Protein AF-A0A098S2X8-F1 (afdb_monomer_lite)

Structure (mmCIF, N/CA/C/O backbone):
data_AF-A0A098S2X8-F1
#
_entry.id   AF-A0A098S2X8-F1
#
loop_
_atom_site.group_PDB
_atom_site.id
_atom_site.type_symbol
_atom_site.label_atom_id
_atom_site.label_alt_id
_atom_site.label_comp_id
_atom_site.label_asym_id
_atom_site.label_entity_id
_atom_site.label_seq_id
_atom_site.pdbx_PDB_ins_code
_atom_site.Cartn_x
_atom_site.Cartn_y
_atom_site.Cartn_z
_atom_site.occupancy
_atom_site.B_iso_or_equiv
_atom_site.auth_seq_id
_atom_site.auth_comp_id
_atom_site.auth_asym_id
_atom_site.auth_atom_id
_atom_site.pdbx_PDB_model_num
ATOM 1 N N . MET A 1 1 ? 25.622 3.317 -29.189 1.00 38.59 1 MET A N 1
ATOM 2 C CA . MET A 1 1 ? 25.914 2.813 -27.830 1.00 38.59 1 MET A CA 1
ATOM 3 C C . MET A 1 1 ? 25.436 1.374 -27.766 1.00 38.59 1 MET A C 1
ATOM 5 O O . MET A 1 1 ? 24.262 1.140 -28.015 1.00 38.59 1 MET A O 1
ATOM 9 N N . SER A 1 2 ? 26.342 0.420 -27.554 1.00 43.69 2 SER A N 1
ATOM 10 C CA . SER A 1 2 ? 25.982 -0.991 -27.378 1.00 43.69 2 SER A CA 1
ATOM 11 C C . SER A 1 2 ? 25.615 -1.199 -25.913 1.00 43.69 2 SER A C 1
ATOM 13 O O . SER A 1 2 ? 26.466 -1.034 -25.043 1.00 43.69 2 SER A O 1
ATOM 15 N N . PHE A 1 3 ? 24.346 -1.486 -25.629 1.00 57.53 3 PHE A N 1
ATOM 16 C CA . PHE A 1 3 ? 23.916 -1.880 -24.293 1.00 57.53 3 PHE A CA 1
ATOM 17 C C . PHE A 1 3 ? 24.152 -3.380 -24.160 1.00 57.53 3 PHE A C 1
ATOM 19 O O . PHE A 1 3 ? 23.317 -4.191 -24.562 1.00 57.53 3 PHE A O 1
ATOM 26 N N . THR A 1 4 ? 25.303 -3.773 -23.622 1.00 55.69 4 THR A N 1
ATOM 27 C CA . THR A 1 4 ? 25.495 -5.144 -23.151 1.00 55.69 4 THR A CA 1
ATOM 28 C C . THR A 1 4 ? 24.506 -5.372 -22.013 1.00 55.69 4 THR A C 1
ATOM 30 O O . THR A 1 4 ? 24.650 -4.831 -20.919 1.00 55.69 4 THR A O 1
ATOM 33 N N . LYS A 1 5 ? 23.448 -6.134 -22.297 1.00 59.09 5 LYS A N 1
ATOM 34 C CA . LYS A 1 5 ? 22.461 -6.566 -21.309 1.00 59.09 5 LYS A CA 1
ATOM 35 C C . LYS A 1 5 ? 23.207 -7.386 -20.251 1.00 59.09 5 LYS A C 1
ATOM 37 O O . LYS A 1 5 ? 23.731 -8.453 -20.565 1.00 59.09 5 LYS A O 1
ATOM 42 N N . GLY A 1 6 ? 23.328 -6.851 -19.035 1.00 63.53 6 GLY A N 1
ATOM 43 C CA . GLY A 1 6 ? 23.965 -7.553 -17.919 1.00 63.53 6 GLY A CA 1
ATOM 44 C C . GLY A 1 6 ? 23.296 -8.909 -17.676 1.00 63.53 6 GLY A C 1
ATOM 45 O O . GLY A 1 6 ? 22.103 -9.063 -17.938 1.00 63.53 6 GLY A O 1
ATOM 46 N N . LYS A 1 7 ? 24.057 -9.892 -17.179 1.00 64.31 7 LYS A N 1
ATOM 47 C CA . LYS A 1 7 ? 23.635 -11.299 -17.018 1.00 64.31 7 LYS A CA 1
ATOM 48 C C . LYS A 1 7 ? 22.500 -11.533 -15.998 1.00 64.31 7 LYS A C 1
ATOM 50 O O . LYS A 1 7 ? 22.195 -12.676 -15.697 1.00 64.31 7 LYS A O 1
ATOM 55 N N . GLY A 1 8 ? 21.869 -10.484 -15.467 1.00 61.59 8 GLY A N 1
ATOM 56 C CA . GLY A 1 8 ? 20.782 -10.581 -14.483 1.00 61.59 8 GLY A CA 1
ATOM 57 C C . GLY A 1 8 ? 21.243 -10.923 -13.063 1.00 61.59 8 GLY A C 1
ATOM 58 O O . GLY A 1 8 ? 20.544 -10.599 -12.112 1.00 61.59 8 GLY A O 1
ATOM 59 N N . GLU A 1 9 ? 22.440 -11.483 -12.905 1.00 76.19 9 GLU A N 1
ATOM 60 C CA . GLU A 1 9 ? 23.073 -11.726 -11.611 1.00 76.19 9 GLU A CA 1
ATOM 61 C C . GLU A 1 9 ? 23.748 -10.443 -11.113 1.00 76.19 9 GLU A C 1
ATOM 63 O O . GLU A 1 9 ? 24.757 -9.985 -11.652 1.00 76.19 9 GLU A O 1
ATOM 68 N N . SER A 1 10 ? 23.142 -9.825 -10.104 1.00 87.19 10 SER A N 1
ATOM 69 C CA . SER A 1 10 ? 23.717 -8.711 -9.35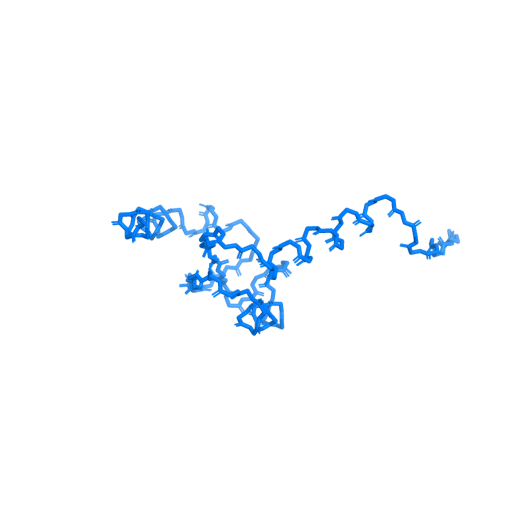1 1.00 87.19 10 SER A CA 1
ATOM 70 C C . SER A 1 10 ? 23.287 -8.820 -7.896 1.00 87.19 10 SER A C 1
ATOM 72 O O . SER A 1 10 ? 22.205 -9.343 -7.615 1.00 87.19 10 SER A O 1
ATOM 74 N N . ASP A 1 11 ? 24.077 -8.257 -6.986 1.00 89.94 11 ASP A N 1
ATOM 75 C CA . ASP A 1 11 ? 23.720 -8.186 -5.563 1.00 89.94 11 ASP A CA 1
ATOM 76 C C . ASP A 1 11 ? 22.354 -7.518 -5.354 1.00 89.94 11 ASP A C 1
ATOM 78 O O . ASP A 1 11 ? 21.584 -7.900 -4.476 1.00 89.94 11 ASP A O 1
ATOM 82 N N . PHE A 1 12 ? 22.006 -6.566 -6.224 1.00 89.69 12 PHE A N 1
ATOM 83 C CA . PHE A 1 12 ? 20.699 -5.921 -6.220 1.00 89.69 12 PHE A CA 1
ATOM 84 C C . PHE A 1 12 ? 19.556 -6.893 -6.547 1.00 89.69 12 PHE A C 1
ATOM 86 O O . PHE A 1 12 ? 18.536 -6.890 -5.860 1.00 89.69 12 PHE A O 1
ATOM 93 N N . ALA A 1 13 ? 19.725 -7.746 -7.561 1.00 89.81 13 ALA A N 1
ATOM 94 C CA . ALA A 1 13 ? 18.732 -8.765 -7.901 1.00 89.81 13 ALA A CA 1
ATOM 95 C C . ALA A 1 13 ? 18.566 -9.780 -6.757 1.00 89.81 13 ALA A C 1
ATOM 97 O O . ALA A 1 13 ? 17.442 -10.054 -6.343 1.00 89.81 13 ALA A O 1
ATOM 98 N N . ALA A 1 14 ? 19.677 -10.242 -6.171 1.00 92.44 14 ALA A N 1
ATOM 99 C CA . ALA A 1 14 ? 19.655 -11.156 -5.028 1.00 92.44 14 ALA A CA 1
ATOM 100 C C . ALA A 1 14 ? 18.964 -10.540 -3.793 1.00 92.44 14 ALA A C 1
ATOM 102 O O . ALA A 1 14 ? 18.193 -11.206 -3.094 1.00 92.44 14 ALA A O 1
ATOM 103 N N . MET A 1 15 ? 19.191 -9.248 -3.540 1.00 93.81 15 MET A N 1
ATOM 104 C CA . MET A 1 15 ? 18.516 -8.507 -2.474 1.00 93.81 15 MET A CA 1
ATOM 105 C C . MET A 1 15 ? 17.003 -8.420 -2.717 1.00 93.81 15 MET A C 1
ATOM 107 O O . MET A 1 15 ? 16.222 -8.668 -1.797 1.00 93.81 15 MET A O 1
ATOM 111 N N . LEU A 1 16 ? 16.572 -8.101 -3.944 1.00 91.56 16 LEU A N 1
ATOM 112 C CA . LEU A 1 16 ? 15.148 -8.041 -4.291 1.00 91.56 16 LEU A CA 1
ATOM 113 C C . LEU A 1 16 ? 14.460 -9.399 -4.133 1.00 91.56 16 LEU A C 1
ATOM 115 O O . LEU A 1 16 ? 13.354 -9.453 -3.590 1.00 91.56 16 LEU A O 1
ATOM 119 N N . ASP A 1 17 ? 15.114 -10.486 -4.539 1.00 92.81 17 ASP A N 1
ATOM 120 C CA . ASP A 1 17 ? 14.584 -11.842 -4.366 1.00 92.81 17 ASP A CA 1
ATOM 121 C C . ASP A 1 17 ? 14.434 -12.204 -2.887 1.00 92.81 17 ASP A C 1
ATOM 123 O O . ASP A 1 17 ? 13.406 -12.750 -2.473 1.00 92.81 17 ASP A O 1
ATOM 127 N N . THR A 1 18 ? 15.417 -11.833 -2.065 1.00 95.31 18 THR A N 1
ATOM 128 C CA . THR A 1 18 ? 15.375 -12.042 -0.612 1.00 95.31 18 THR A CA 1
ATOM 129 C C . THR A 1 18 ? 14.197 -11.300 0.020 1.00 95.31 18 THR A C 1
ATOM 131 O O . THR A 1 18 ? 13.410 -11.902 0.753 1.00 95.31 18 THR A O 1
ATOM 134 N N . ILE A 1 19 ? 14.014 -10.016 -0.311 1.00 93.31 19 ILE A N 1
ATOM 135 C CA . ILE A 1 19 ? 12.895 -9.203 0.193 1.00 93.31 19 ILE A CA 1
ATOM 136 C C . ILE A 1 19 ? 11.556 -9.775 -0.284 1.00 93.31 19 ILE A C 1
ATOM 138 O O . ILE A 1 19 ? 10.638 -9.945 0.516 1.00 93.31 19 ILE A O 1
ATOM 142 N N . SER A 1 20 ? 11.442 -10.114 -1.571 1.00 92.19 20 SER A N 1
ATOM 143 C CA . SER A 1 20 ? 10.222 -10.677 -2.162 1.00 92.19 20 SER A CA 1
ATOM 144 C C . SER A 1 20 ? 9.801 -11.973 -1.468 1.00 92.19 20 SER A C 1
ATOM 146 O O . SER A 1 20 ? 8.630 -12.152 -1.128 1.00 92.19 20 SER A O 1
ATOM 148 N N . ASN A 1 21 ? 10.752 -12.869 -1.200 1.00 94.75 21 ASN A N 1
ATOM 149 C CA . ASN A 1 21 ? 10.493 -14.104 -0.463 1.00 94.75 21 ASN A CA 1
ATOM 150 C C . ASN A 1 21 ? 10.117 -13.837 0.999 1.00 94.75 21 ASN A C 1
ATOM 152 O O . ASN A 1 21 ? 9.162 -14.440 1.489 1.00 94.75 21 ASN A O 1
ATOM 156 N N . GLY A 1 22 ? 10.783 -12.887 1.659 1.00 95.50 22 GLY A N 1
ATOM 157 C CA . GLY A 1 22 ? 10.436 -12.459 3.015 1.00 95.50 22 GLY A CA 1
ATOM 158 C C . GLY A 1 22 ? 8.996 -11.949 3.125 1.00 95.50 22 GLY A C 1
ATOM 159 O O . GLY A 1 22 ? 8.253 -12.394 3.994 1.00 95.50 22 GLY A O 1
ATOM 160 N N . MET A 1 23 ? 8.553 -11.105 2.190 1.00 95.19 23 MET A N 1
ATOM 161 C CA . MET A 1 23 ? 7.183 -10.563 2.162 1.00 95.19 23 MET A CA 1
ATOM 162 C C . MET A 1 23 ? 6.097 -11.645 2.033 1.00 95.19 23 MET A C 1
ATOM 164 O O . MET A 1 23 ? 4.983 -11.463 2.517 1.00 95.19 23 MET A O 1
ATOM 168 N N . LYS A 1 24 ? 6.408 -12.782 1.396 1.00 94.69 24 LYS A N 1
ATOM 169 C CA . LYS A 1 24 ? 5.484 -13.922 1.239 1.00 94.69 24 LYS A CA 1
ATOM 170 C C . LYS A 1 24 ? 5.373 -14.794 2.494 1.00 94.69 24 LYS A C 1
ATOM 172 O O . LYS A 1 24 ? 4.360 -15.467 2.690 1.00 94.69 24 LYS A O 1
ATOM 177 N N . ALA A 1 25 ? 6.429 -14.834 3.302 1.00 95.44 25 ALA A N 1
ATOM 178 C CA . ALA A 1 25 ? 6.554 -15.749 4.434 1.00 95.44 25 ALA A CA 1
ATOM 179 C C . ALA A 1 25 ? 6.401 -15.070 5.801 1.00 95.44 25 ALA A C 1
ATOM 181 O O . ALA A 1 25 ? 6.158 -15.765 6.781 1.00 95.44 25 ALA A O 1
ATOM 182 N N . THR A 1 26 ? 6.557 -13.748 5.871 1.00 96.50 26 THR A N 1
ATOM 183 C CA . THR A 1 26 ? 6.523 -13.007 7.134 1.00 96.50 26 THR A CA 1
ATOM 184 C C . THR A 1 26 ? 5.156 -13.069 7.817 1.00 96.50 26 THR A C 1
ATOM 186 O O . THR A 1 26 ? 4.112 -13.029 7.165 1.00 96.50 26 THR A O 1
ATOM 189 N N . GLU A 1 27 ? 5.181 -13.124 9.147 1.00 95.81 27 GLU A N 1
ATOM 190 C CA . GLU A 1 27 ? 4.001 -12.976 10.005 1.00 95.81 27 GLU A CA 1
ATOM 191 C C . GLU A 1 27 ? 3.760 -11.514 10.405 1.00 95.81 27 GLU A C 1
ATOM 193 O O . GLU A 1 27 ? 2.707 -11.193 10.951 1.00 95.81 27 GLU A O 1
ATOM 198 N N . ILE A 1 28 ? 4.705 -10.614 10.110 1.00 96.25 28 ILE A N 1
ATOM 199 C CA . ILE A 1 28 ? 4.571 -9.183 10.397 1.00 96.25 28 ILE A CA 1
ATOM 200 C C . ILE A 1 28 ? 3.383 -8.621 9.594 1.00 96.25 28 ILE A C 1
ATOM 202 O O . ILE A 1 28 ? 3.357 -8.797 8.372 1.00 96.25 28 ILE A O 1
ATOM 206 N N . PRO A 1 29 ? 2.427 -7.924 10.235 1.00 97.69 29 PRO A N 1
ATOM 207 C CA . PRO A 1 29 ? 1.310 -7.289 9.542 1.00 97.69 29 PRO A CA 1
ATOM 208 C C . PRO A 1 29 ? 1.769 -6.265 8.493 1.00 97.69 29 PRO A C 1
ATOM 210 O O . PRO A 1 29 ? 2.606 -5.404 8.766 1.00 97.69 29 PRO A O 1
ATOM 213 N N . ILE A 1 30 ? 1.189 -6.323 7.292 1.00 97.62 30 ILE A N 1
ATOM 214 C CA . ILE A 1 30 ? 1.503 -5.436 6.162 1.00 97.62 30 ILE A CA 1
ATOM 215 C C . ILE A 1 30 ? 0.299 -4.540 5.858 1.00 97.62 30 ILE A C 1
ATOM 217 O O . ILE A 1 30 ? -0.790 -5.029 5.563 1.00 97.62 30 ILE A O 1
ATOM 221 N N . LEU A 1 31 ? 0.503 -3.223 5.814 1.00 98.06 31 LEU A N 1
ATOM 222 C CA . LEU A 1 31 ? -0.470 -2.280 5.255 1.00 98.06 31 LEU A CA 1
ATOM 223 C C . LEU A 1 31 ? -0.069 -1.886 3.829 1.00 98.06 31 LEU A C 1
ATOM 225 O O . LEU A 1 31 ? 0.946 -1.223 3.617 1.00 98.06 31 LEU A O 1
ATOM 229 N N . TYR A 1 32 ? -0.869 -2.278 2.838 1.00 98.00 32 TYR A N 1
ATOM 230 C CA . TYR A 1 32 ? -0.569 -2.091 1.418 1.00 98.00 32 TYR A CA 1
ATOM 231 C C . TYR A 1 32 ? -1.484 -1.039 0.778 1.00 98.00 32 TYR A C 1
ATOM 233 O O . TYR A 1 32 ? -2.655 -1.297 0.484 1.00 98.00 32 TYR A O 1
ATOM 241 N N . PHE A 1 33 ? -0.938 0.141 0.481 1.00 98.25 33 PHE A N 1
ATOM 242 C CA . PHE A 1 33 ? -1.646 1.199 -0.246 1.00 98.25 33 PHE A CA 1
ATOM 243 C C . PHE A 1 33 ? -1.461 1.090 -1.761 1.00 98.25 33 PHE A C 1
ATOM 245 O O . PHE A 1 33 ? -0.344 0.922 -2.255 1.00 98.25 33 PHE A O 1
ATOM 252 N N . TYR A 1 34 ? -2.545 1.256 -2.522 1.00 97.75 34 TYR A N 1
ATOM 253 C CA . TYR A 1 34 ? -2.486 1.264 -3.985 1.00 97.75 34 TYR A CA 1
ATOM 254 C C . TYR A 1 34 ? -3.498 2.212 -4.630 1.00 97.75 34 TYR A C 1
ATOM 256 O O . TYR A 1 34 ? -4.509 2.598 -4.045 1.00 97.75 34 TYR A O 1
ATOM 264 N N . ALA A 1 35 ? -3.217 2.583 -5.877 1.00 96.94 35 ALA A N 1
ATOM 265 C CA . ALA A 1 35 ? -4.049 3.459 -6.693 1.00 96.94 35 ALA A CA 1
ATOM 266 C C . ALA A 1 35 ? -4.353 2.807 -8.048 1.00 96.94 35 ALA A C 1
ATOM 268 O O . ALA A 1 35 ? -3.692 1.858 -8.455 1.00 96.94 35 ALA A O 1
ATOM 269 N N . LYS A 1 36 ? -5.347 3.329 -8.776 1.00 92.12 36 LYS A N 1
ATOM 270 C CA . LYS A 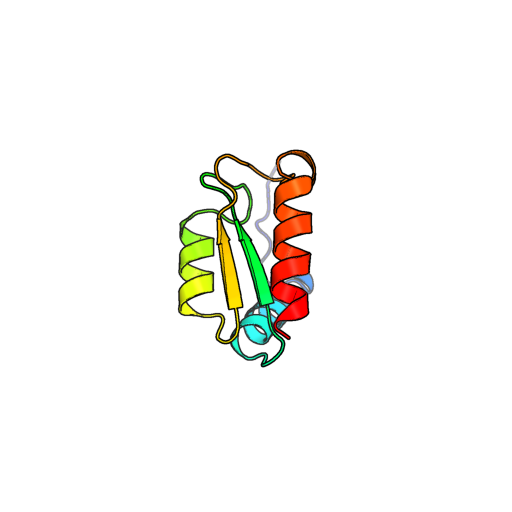1 36 ? -5.914 2.666 -9.966 1.00 92.12 36 LYS A CA 1
ATOM 271 C C . LYS A 1 36 ? -4.894 2.410 -11.072 1.00 92.12 36 LYS A C 1
ATOM 273 O O . LYS A 1 36 ? -4.929 1.360 -11.701 1.00 92.12 36 LYS A O 1
ATOM 278 N N . LYS A 1 37 ? -4.058 3.413 -11.362 1.00 91.25 37 LYS A N 1
ATOM 279 C CA . LYS A 1 37 ? -2.996 3.312 -12.372 1.00 91.25 37 LYS A CA 1
ATOM 280 C C . LYS A 1 37 ? -1.668 2.925 -11.730 1.00 91.25 37 LYS A C 1
ATOM 282 O O . LYS A 1 37 ? -0.989 2.054 -12.253 1.00 91.25 37 LYS A O 1
ATOM 287 N N . GLY A 1 38 ? -1.319 3.569 -10.613 1.00 92.44 38 GLY A N 1
ATOM 288 C CA . GLY A 1 38 ? -0.026 3.364 -9.968 1.00 92.44 38 GLY A CA 1
ATOM 289 C C . GLY A 1 38 ? 1.143 3.766 -10.876 1.00 92.44 38 GLY A C 1
ATOM 290 O O . GLY A 1 38 ? 0.958 4.384 -11.928 1.00 92.44 38 GLY A O 1
ATOM 291 N N . LEU A 1 39 ? 2.359 3.433 -10.448 1.00 94.81 39 LEU A N 1
ATOM 292 C CA . LEU A 1 39 ? 3.551 3.471 -11.301 1.00 94.81 39 LEU A CA 1
ATOM 293 C C . LEU A 1 39 ? 4.315 2.15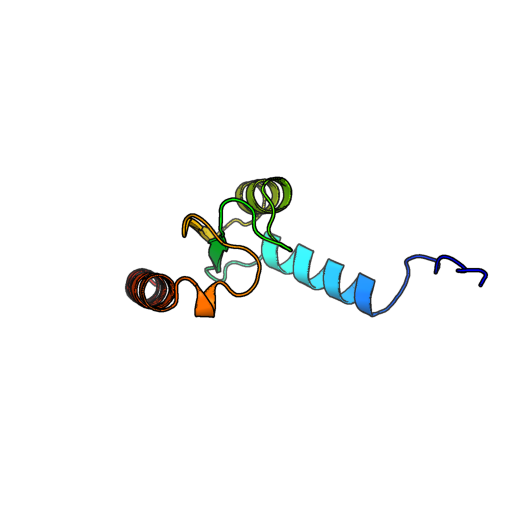5 -11.175 1.00 94.81 39 LEU A C 1
ATOM 295 O O . LEU A 1 39 ? 4.434 1.434 -12.156 1.00 94.81 39 LEU A O 1
ATOM 299 N N . VAL A 1 40 ? 4.765 1.848 -9.956 1.00 94.69 40 VAL A N 1
ATOM 300 C CA . VAL A 1 40 ? 5.426 0.580 -9.608 1.00 94.69 40 VAL A CA 1
ATOM 301 C C . VAL A 1 40 ? 4.375 -0.489 -9.295 1.00 94.69 40 VAL A C 1
ATOM 303 O O . VAL A 1 40 ? 4.359 -1.553 -9.902 1.00 94.69 40 VAL A O 1
ATOM 306 N N . ASN A 1 41 ? 3.422 -0.159 -8.419 1.00 94.31 41 ASN A N 1
ATOM 307 C CA . ASN A 1 41 ? 2.327 -1.049 -8.029 1.00 94.31 41 ASN A CA 1
ATOM 308 C C . ASN A 1 41 ? 1.153 -0.916 -9.011 1.00 94.31 41 ASN A C 1
ATOM 310 O O . ASN A 1 41 ? 0.148 -0.268 -8.714 1.00 94.31 41 ASN A O 1
ATOM 314 N N . GLN A 1 42 ? 1.322 -1.466 -10.213 1.00 96.06 42 GLN A N 1
ATOM 315 C CA . GLN A 1 42 ? 0.250 -1.583 -11.206 1.00 96.06 42 GLN A CA 1
ATOM 316 C C . GLN A 1 42 ? -0.666 -2.770 -10.889 1.00 96.06 42 GLN A C 1
ATOM 318 O O . GLN A 1 42 ? -0.371 -3.571 -10.002 1.00 96.06 42 GLN A O 1
ATOM 323 N N . ARG A 1 43 ? -1.787 -2.886 -11.608 1.00 96.00 43 ARG A N 1
ATOM 324 C CA . ARG A 1 43 ? -2.843 -3.876 -11.340 1.00 96.00 43 ARG A CA 1
ATOM 325 C C . ARG A 1 43 ? -2.290 -5.291 -11.152 1.00 96.00 43 ARG A C 1
ATOM 327 O O . ARG A 1 43 ? -2.624 -5.939 -10.173 1.00 96.00 43 ARG A O 1
ATOM 334 N N . GLU A 1 44 ? -1.423 -5.745 -12.046 1.00 97.12 44 GLU A N 1
ATOM 335 C CA . GLU A 1 44 ? -0.834 -7.085 -12.016 1.00 97.12 44 GLU A CA 1
ATOM 336 C C . GLU A 1 44 ? 0.011 -7.305 -10.754 1.00 97.12 44 GLU A C 1
ATOM 338 O O . GLU A 1 44 ? -0.083 -8.355 -10.126 1.00 97.12 44 GLU A O 1
ATOM 343 N N . ALA A 1 45 ? 0.777 -6.294 -10.333 1.00 96.12 45 ALA A N 1
ATOM 344 C CA . ALA A 1 45 ? 1.567 -6.350 -9.105 1.00 96.12 45 ALA A CA 1
ATOM 345 C C . ALA A 1 45 ? 0.681 -6.360 -7.848 1.00 96.12 45 ALA A C 1
ATOM 347 O O . ALA A 1 45 ? 0.984 -7.060 -6.884 1.00 96.12 45 ALA A O 1
ATOM 348 N N . VAL A 1 46 ? -0.431 -5.618 -7.863 1.00 97.19 46 VAL A N 1
ATOM 349 C CA . VAL A 1 46 ? -1.407 -5.610 -6.762 1.00 97.19 46 VAL A CA 1
ATOM 350 C C . VAL A 1 46 ? -2.094 -6.969 -6.637 1.00 97.19 46 VAL A C 1
ATOM 352 O O . VAL A 1 46 ? -2.204 -7.495 -5.533 1.00 97.19 46 VAL A O 1
ATOM 355 N N . GLU A 1 47 ? -2.529 -7.560 -7.750 1.00 97.75 47 GLU A N 1
ATOM 356 C CA . GLU A 1 47 ? -3.150 -8.889 -7.738 1.00 97.75 47 GLU A CA 1
ATOM 357 C C . GLU A 1 47 ? -2.147 -9.981 -7.345 1.00 97.75 47 GLU A C 1
ATOM 359 O O . GLU A 1 47 ? -2.487 -10.872 -6.568 1.00 97.75 47 GLU A O 1
ATOM 364 N N . TYR A 1 48 ? -0.886 -9.870 -7.781 1.00 96.94 48 TYR A N 1
ATOM 365 C CA . TYR A 1 48 ? 0.182 -10.740 -7.294 1.00 96.94 48 TYR A CA 1
ATOM 366 C C . TYR A 1 48 ? 0.334 -10.627 -5.776 1.00 96.94 48 TYR A C 1
ATOM 368 O O . TYR A 1 48 ? 0.327 -11.645 -5.088 1.00 96.94 48 TYR A O 1
ATOM 376 N N . ALA A 1 49 ? 0.421 -9.406 -5.239 1.00 97.12 49 ALA A N 1
ATOM 377 C CA . ALA A 1 49 ? 0.534 -9.193 -3.803 1.00 97.12 49 ALA A CA 1
ATOM 378 C C . ALA A 1 49 ? -0.643 -9.841 -3.058 1.00 97.12 49 ALA A C 1
ATOM 380 O O . ALA A 1 49 ? -0.401 -10.634 -2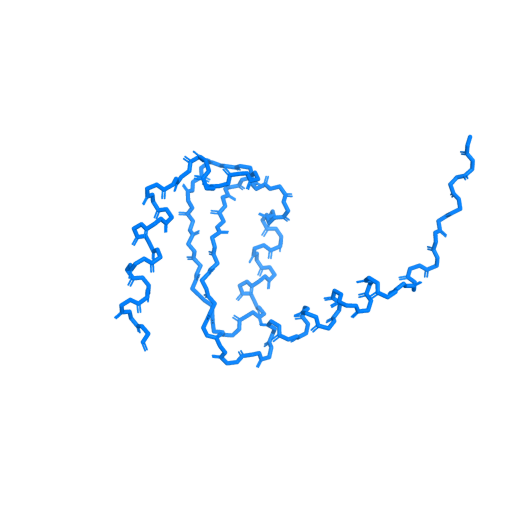.154 1.00 97.12 49 ALA A O 1
ATOM 381 N N . LYS A 1 50 ? -1.892 -9.579 -3.472 1.00 97.25 50 LYS A N 1
ATOM 382 C CA . LYS A 1 50 ? -3.101 -10.148 -2.841 1.00 97.25 50 LYS A CA 1
ATOM 383 C C . LYS A 1 50 ? -3.114 -11.675 -2.808 1.00 97.25 50 LYS A C 1
ATOM 385 O O . LYS A 1 50 ? -3.632 -12.253 -1.862 1.00 97.25 50 LYS A O 1
ATOM 390 N N . GLY A 1 51 ? -2.566 -12.326 -3.834 1.00 97.31 51 GLY A N 1
ATOM 391 C CA . GLY A 1 51 ? -2.483 -13.786 -3.894 1.00 97.31 51 GLY A CA 1
ATOM 392 C C . GLY A 1 51 ? -1.334 -14.395 -3.085 1.00 97.31 51 GLY A C 1
ATOM 393 O O . GLY A 1 51 ? -1.313 -15.609 -2.909 1.00 97.31 51 GLY A O 1
ATOM 394 N N . ASN A 1 52 ? -0.365 -13.592 -2.627 1.00 97.56 52 ASN A N 1
ATOM 395 C CA . ASN A 1 52 ? 0.901 -14.103 -2.090 1.00 97.56 52 ASN A CA 1
ATOM 396 C C . ASN A 1 52 ? 1.278 -13.569 -0.699 1.00 97.56 52 ASN A C 1
ATOM 398 O O . ASN A 1 52 ? 2.028 -14.243 0.006 1.00 97.56 52 ASN A O 1
ATOM 402 N N . PHE A 1 53 ? 0.817 -12.385 -0.287 1.00 96.88 53 PHE A N 1
ATOM 403 C CA . PHE A 1 53 ? 1.133 -11.841 1.038 1.00 96.88 53 PHE A CA 1
ATOM 404 C C . PHE A 1 53 ? 0.067 -12.287 2.038 1.00 96.88 53 PHE A C 1
ATOM 406 O O . PHE A 1 53 ? -1.104 -11.936 1.916 1.00 96.88 53 PHE A O 1
ATOM 413 N N . LYS A 1 54 ? 0.482 -13.088 3.022 1.00 92.19 54 LYS A N 1
ATOM 414 C CA . LYS A 1 54 ? -0.432 -13.819 3.914 1.00 92.19 54 LYS A CA 1
ATOM 415 C C . LYS A 1 54 ? -1.052 -12.961 5.018 1.00 92.19 54 LYS A C 1
ATOM 417 O O . LYS A 1 54 ? -2.156 -13.265 5.451 1.00 92.19 54 LYS A O 1
ATOM 422 N N . ASN A 1 55 ? -0.360 -11.911 5.458 1.00 94.62 55 ASN A N 1
ATOM 423 C CA . ASN A 1 55 ? -0.811 -11.021 6.528 1.00 94.62 55 ASN A CA 1
ATOM 424 C C . ASN A 1 55 ? -0.844 -9.562 6.045 1.00 94.62 55 ASN A C 1
ATOM 426 O O . ASN A 1 55 ? -0.084 -8.721 6.521 1.00 94.62 55 ASN A O 1
ATOM 430 N N . ALA A 1 56 ? -1.659 -9.279 5.023 1.00 97.38 56 ALA A N 1
ATOM 431 C CA . ALA A 1 56 ? -1.703 -7.969 4.379 1.00 97.38 56 ALA A CA 1
ATOM 432 C C . ALA A 1 56 ? -3.117 -7.375 4.302 1.00 97.38 56 ALA A C 1
ATOM 434 O O . ALA A 1 56 ? -4.050 -7.996 3.792 1.00 97.38 56 ALA A O 1
ATOM 435 N N . THR A 1 57 ? -3.243 -6.116 4.723 1.00 98.25 57 THR A N 1
ATOM 436 C CA . THR A 1 57 ? -4.435 -5.281 4.550 1.00 98.25 57 THR A CA 1
ATOM 437 C C . THR A 1 57 ? -4.255 -4.385 3.328 1.00 98.25 57 THR A C 1
ATOM 439 O O . THR A 1 57 ? -3.331 -3.575 3.269 1.00 98.25 57 THR A O 1
ATOM 442 N N . TYR A 1 58 ? -5.155 -4.495 2.348 1.00 98.06 58 TYR A N 1
ATOM 443 C CA . TYR A 1 58 ? -5.073 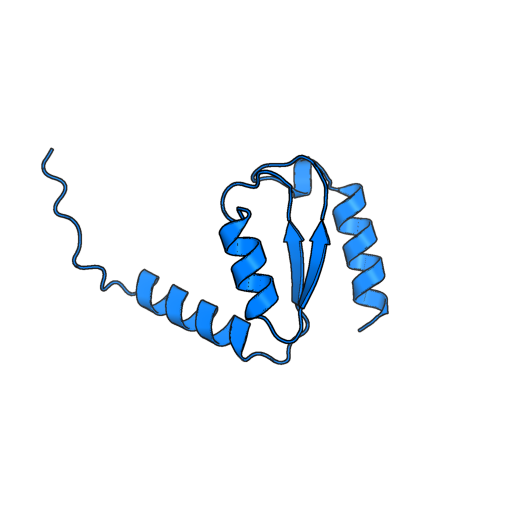-3.753 1.085 1.00 98.06 58 TYR A CA 1
ATOM 444 C C . TYR A 1 58 ? -6.023 -2.564 1.058 1.00 98.06 58 TYR A C 1
ATOM 446 O O . TYR A 1 58 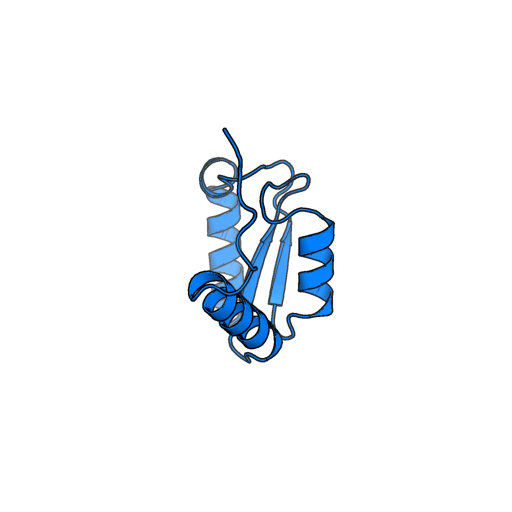? -7.238 -2.728 1.159 1.00 98.06 58 TYR A O 1
ATOM 454 N N . LEU A 1 59 ? -5.486 -1.370 0.812 1.00 98.00 59 LEU A N 1
ATOM 455 C CA . LEU A 1 59 ? -6.254 -0.130 0.796 1.00 98.00 59 LEU A CA 1
ATOM 456 C C . LEU A 1 59 ? -6.126 0.612 -0.532 1.00 98.00 59 LEU A C 1
ATOM 458 O O . LEU A 1 59 ? -5.051 1.061 -0.934 1.00 98.00 59 LEU A O 1
ATOM 462 N N . TYR A 1 60 ? -7.267 0.763 -1.200 1.00 97.56 60 TYR A N 1
ATOM 463 C CA . TYR A 1 60 ? -7.382 1.500 -2.450 1.00 97.56 60 TYR A CA 1
ATOM 464 C C . TYR A 1 60 ? -7.614 2.992 -2.193 1.00 97.56 60 TYR A C 1
ATOM 466 O O . TYR A 1 60 ? -8.575 3.377 -1.529 1.00 97.56 60 TYR A O 1
ATOM 474 N N . LEU A 1 61 ? -6.759 3.834 -2.771 1.00 97.25 61 LEU A N 1
ATOM 475 C CA . LEU A 1 61 ? -6.800 5.289 -2.598 1.00 97.25 61 LEU A CA 1
ATOM 476 C C . LEU A 1 61 ? -7.534 6.025 -3.729 1.00 97.25 61 LEU A C 1
ATOM 478 O O . LEU A 1 61 ? -7.824 7.207 -3.605 1.00 97.25 61 LEU A O 1
ATOM 482 N N . GLY A 1 62 ? -7.868 5.356 -4.837 1.00 95.62 62 GLY A N 1
ATOM 483 C CA . GLY A 1 62 ? -8.472 6.021 -5.995 1.00 95.62 62 GLY A CA 1
ATOM 484 C C . GLY A 1 62 ? -7.467 6.343 -7.104 1.00 95.62 62 GLY A C 1
ATOM 485 O O . GLY A 1 62 ? -6.674 5.494 -7.522 1.00 95.62 62 GLY A O 1
ATOM 486 N N . LYS A 1 63 ? -7.542 7.555 -7.666 1.00 95.31 63 LYS A N 1
ATOM 487 C CA . LYS A 1 63 ? -6.696 7.985 -8.794 1.00 95.31 63 LYS A CA 1
ATOM 488 C C . LYS A 1 63 ? -5.331 8.449 -8.285 1.00 95.31 63 LYS A C 1
ATOM 490 O O . LYS A 1 63 ? -5.251 9.478 -7.643 1.00 95.31 63 LYS A O 1
ATOM 495 N N . GLY A 1 64 ? -4.251 7.783 -8.682 1.00 93.19 64 GLY A N 1
ATOM 496 C CA . GLY A 1 64 ? -2.888 8.169 -8.307 1.00 93.19 64 GLY A CA 1
ATOM 497 C C . GLY A 1 64 ? -1.828 7.477 -9.164 1.00 93.19 64 GLY A C 1
ATOM 498 O O . GLY A 1 64 ? -2.142 6.531 -9.896 1.00 93.19 64 GLY A O 1
ATOM 499 N N . LYS A 1 65 ? -0.588 7.979 -9.087 1.00 92.44 65 LYS A N 1
ATOM 500 C CA . LYS A 1 65 ? 0.602 7.412 -9.747 1.00 92.44 65 LYS A CA 1
ATOM 501 C C . LYS A 1 65 ? 1.632 6.957 -8.706 1.00 92.44 65 LYS A C 1
ATOM 503 O O . LYS A 1 65 ? 1.436 5.911 -8.104 1.00 92.44 65 LYS A O 1
ATOM 508 N N . HIS A 1 66 ? 2.708 7.725 -8.512 1.00 95.00 66 HIS A N 1
ATOM 509 C CA . HIS A 1 66 ? 3.840 7.345 -7.664 1.00 95.00 66 HIS A CA 1
ATOM 510 C C . HIS A 1 66 ? 3.797 8.007 -6.283 1.00 95.00 66 HIS A C 1
ATOM 512 O O . HIS A 1 66 ? 3.763 7.308 -5.277 1.00 95.00 66 HIS A O 1
ATOM 518 N N . PHE A 1 67 ? 3.710 9.339 -6.230 1.00 96.44 67 PHE A N 1
ATOM 519 C CA . PHE A 1 67 ? 3.675 10.103 -4.979 1.00 96.44 67 PHE A CA 1
ATOM 520 C C . PHE A 1 67 ? 2.274 10.086 -4.347 1.00 96.44 67 PHE A C 1
ATOM 522 O O . PHE A 1 67 ? 1.504 11.051 -4.398 1.00 96.44 67 PHE A O 1
ATOM 529 N N . LEU A 1 68 ? 1.896 8.932 -3.793 1.00 96.06 68 LEU A N 1
ATOM 530 C CA . LEU A 1 68 ? 0.608 8.752 -3.116 1.00 96.06 68 LEU A CA 1
ATOM 531 C C . LEU A 1 68 ? 0.511 9.592 -1.838 1.00 96.06 68 LEU A C 1
ATOM 533 O O . LEU A 1 68 ? -0.568 10.081 -1.526 1.00 96.06 68 LEU A O 1
ATOM 537 N N . THR A 1 69 ? 1.640 9.847 -1.177 1.00 95.62 69 THR A N 1
ATOM 538 C CA . THR A 1 69 ? 1.734 10.722 -0.002 1.00 95.62 69 THR A CA 1
ATOM 539 C C . THR A 1 69 ? 1.402 12.177 -0.317 1.00 95.62 69 THR A C 1
ATOM 541 O O . THR A 1 69 ? 0.808 12.846 0.514 1.00 95.62 69 THR A O 1
ATOM 544 N N . GLU A 1 70 ? 1.714 12.670 -1.516 1.00 96.69 70 GLU A N 1
ATOM 545 C CA . GLU A 1 70 ? 1.355 14.032 -1.936 1.00 96.69 70 GLU A CA 1
ATOM 546 C C . GLU A 1 70 ? -0.092 14.123 -2.430 1.00 96.69 70 GLU A C 1
ATOM 548 O O . GLU A 1 70 ? -0.780 15.115 -2.202 1.00 96.69 70 GLU A O 1
ATOM 553 N N . SER A 1 71 ? -0.574 13.072 -3.096 1.00 96.19 71 SER A N 1
ATOM 554 C CA . SER A 1 71 ? -1.916 13.062 -3.693 1.00 96.19 71 SER A CA 1
ATOM 555 C C . SER A 1 71 ? -3.030 12.664 -2.720 1.00 96.19 71 SER A C 1
ATOM 557 O O . SER A 1 71 ? -4.156 13.128 -2.875 1.00 96.19 71 SER A O 1
ATOM 559 N N . HIS A 1 72 ? -2.735 11.833 -1.715 1.00 97.00 72 HIS A N 1
ATOM 560 C CA . HIS A 1 72 ? -3.702 11.324 -0.732 1.00 97.00 72 HIS A CA 1
ATOM 561 C C . HIS A 1 72 ? -3.190 11.403 0.725 1.00 97.00 72 HIS A C 1
ATOM 563 O O . HIS A 1 72 ? -3.443 10.473 1.496 1.00 97.00 72 HIS A O 1
ATOM 569 N N . PRO A 1 73 ? -2.509 12.486 1.162 1.00 97.56 73 PRO A N 1
ATOM 570 C CA . PRO A 1 73 ? -1.849 12.544 2.474 1.00 97.56 73 PRO A CA 1
ATOM 571 C C . PRO A 1 73 ? -2.811 12.267 3.630 1.00 97.56 73 PRO A C 1
ATOM 573 O O . PRO A 1 73 ? -2.546 11.432 4.492 1.00 97.56 73 PRO A O 1
ATOM 576 N N . LYS A 1 74 ? -3.969 12.941 3.620 1.00 98.12 74 LYS A N 1
ATOM 577 C CA . LYS A 1 74 ? -4.979 12.820 4.679 1.00 98.12 74 LYS A CA 1
ATOM 578 C C . LYS A 1 74 ? -5.560 11.412 4.747 1.00 98.12 74 LYS A C 1
ATOM 580 O O . LYS A 1 74 ? -5.661 10.847 5.827 1.00 98.12 74 LYS A O 1
ATOM 585 N N . GLN A 1 75 ? -5.905 10.840 3.594 1.00 97.88 75 GLN A N 1
ATOM 586 C CA . GLN A 1 75 ? -6.483 9.500 3.526 1.00 97.88 75 GLN A CA 1
ATOM 587 C C . GLN A 1 75 ? -5.473 8.435 3.959 1.00 97.88 75 GLN A C 1
ATOM 589 O O . GLN A 1 75 ? -5.838 7.539 4.714 1.00 97.88 75 GLN A O 1
ATOM 594 N N . MET A 1 76 ? -4.213 8.537 3.521 1.00 97.88 76 MET A N 1
ATOM 595 C CA . MET A 1 76 ? -3.157 7.617 3.950 1.00 97.88 76 MET A CA 1
ATOM 596 C C . MET A 1 76 ? -2.930 7.695 5.460 1.00 97.88 76 MET A C 1
ATOM 598 O O . MET A 1 76 ? -2.887 6.656 6.107 1.00 97.88 76 MET A O 1
ATOM 602 N N . SER A 1 77 ? -2.854 8.904 6.028 1.00 98.12 77 SER A N 1
ATOM 603 C CA . SER A 1 77 ? -2.690 9.092 7.475 1.00 98.12 77 SER A CA 1
ATOM 604 C C . SER A 1 77 ? -3.871 8.535 8.269 1.00 98.12 77 SER A C 1
ATOM 606 O O . SER A 1 77 ? -3.663 7.758 9.196 1.00 98.12 77 SER A O 1
ATOM 608 N N . GLN A 1 78 ? -5.105 8.862 7.877 1.00 98.38 78 GLN A N 1
ATOM 609 C CA . GLN A 1 78 ? -6.300 8.353 8.548 1.00 98.38 78 GLN A CA 1
ATOM 610 C C . GLN A 1 78 ? -6.333 6.823 8.530 1.00 98.38 78 GLN A C 1
ATOM 612 O O . GLN A 1 78 ? -6.550 6.191 9.558 1.00 98.38 78 GLN A O 1
ATOM 617 N N . LYS A 1 79 ? -6.084 6.222 7.364 1.00 98.12 79 LYS A N 1
ATOM 618 C CA . LYS A 1 79 ? -6.120 4.771 7.209 1.00 98.12 79 LYS A CA 1
ATOM 619 C C . LYS A 1 79 ? -4.984 4.047 7.909 1.00 98.12 79 LYS A C 1
ATOM 621 O O . LYS A 1 79 ? -5.190 2.934 8.376 1.00 98.12 79 LYS A O 1
ATOM 626 N N . PHE A 1 80 ? -3.810 4.663 7.976 1.00 98.25 80 PHE A N 1
ATOM 627 C CA . PHE A 1 80 ? -2.717 4.142 8.779 1.00 98.25 80 PHE A CA 1
ATOM 628 C C . PHE A 1 80 ? -3.103 4.102 10.258 1.00 98.25 80 PHE A C 1
ATOM 630 O O . PHE A 1 80 ? -2.973 3.049 10.868 1.00 98.25 80 PHE A O 1
ATOM 637 N N . ASN A 1 81 ? -3.640 5.199 10.801 1.00 98.38 81 ASN A N 1
ATOM 638 C CA . ASN A 1 81 ? -4.059 5.253 12.203 1.00 98.38 81 ASN A CA 1
ATOM 639 C C . ASN A 1 81 ? -5.160 4.224 12.494 1.00 98.38 81 ASN A C 1
ATOM 641 O O . ASN A 1 81 ? -5.029 3.447 13.427 1.00 98.38 81 ASN A O 1
ATOM 645 N N . GLU A 1 82 ? -6.202 4.161 11.656 1.00 98.12 82 GLU A N 1
ATOM 646 C CA . GLU A 1 82 ? -7.275 3.163 11.791 1.00 98.12 82 GLU A CA 1
ATOM 647 C C . GLU A 1 82 ? -6.740 1.727 11.790 1.00 98.12 82 GLU A C 1
ATOM 649 O O . GLU A 1 82 ? -7.217 0.903 12.558 1.00 98.12 82 GLU A O 1
ATOM 654 N N . TRP A 1 83 ? -5.763 1.415 10.935 1.00 98.44 83 TRP A N 1
ATOM 655 C CA . TRP A 1 83 ? -5.152 0.088 10.894 1.00 98.44 83 TRP A CA 1
ATOM 656 C C . TRP A 1 83 ? -4.258 -0.178 12.108 1.00 98.44 83 TRP A C 1
ATOM 658 O O . TRP A 1 83 ? -4.302 -1.270 12.665 1.00 98.44 83 TRP A O 1
ATOM 668 N N . PHE A 1 84 ? -3.474 0.809 12.536 1.00 97.81 84 PHE A N 1
ATOM 669 C CA . PHE A 1 84 ? -2.554 0.672 13.662 1.00 97.81 84 PHE A CA 1
ATOM 670 C C . PHE A 1 84 ? -3.280 0.371 14.978 1.00 97.81 84 PHE A C 1
ATOM 672 O O . PHE A 1 84 ? -2.823 -0.473 15.734 1.00 97.81 84 PHE A O 1
ATOM 679 N N . GLU A 1 85 ? -4.448 0.975 15.206 1.00 97.69 85 GLU A N 1
ATOM 680 C CA . GLU A 1 85 ? -5.295 0.695 16.380 1.00 97.69 85 GLU A CA 1
ATOM 681 C C . GLU A 1 85 ? -5.903 -0.724 16.385 1.00 97.69 85 GLU A C 1
ATOM 683 O O . GLU A 1 85 ? -6.501 -1.134 17.376 1.00 97.69 85 GLU A O 1
ATOM 688 N N . THR A 1 86 ? -5.799 -1.474 15.279 1.00 95.38 86 THR A N 1
ATOM 689 C CA . THR A 1 86 ? -6.287 -2.866 15.188 1.00 95.38 86 THR A CA 1
ATOM 690 C C . THR A 1 86 ? -5.205 -3.919 15.415 1.00 95.38 86 THR A C 1
ATOM 692 O O . THR A 1 86 ? -5.525 -5.109 15.396 1.00 95.38 86 THR A O 1
ATOM 695 N N . LEU A 1 87 ? -3.948 -3.494 15.576 1.00 90.38 87 LEU A N 1
ATOM 696 C CA . LEU A 1 87 ? -2.804 -4.369 15.842 1.00 90.38 87 LEU A CA 1
ATOM 697 C C . LEU A 1 87 ? -2.668 -4.669 17.336 1.00 90.38 87 LEU A C 1
ATOM 699 O O . LEU A 1 87 ? -2.296 -5.823 17.641 1.00 90.38 87 LEU A O 1
#

Sequence (87 aa):
MSFTKGKGESDFAAMLDTISNGMKATEIPILYFYAKKGLVNQREAVEYAKGNFKNATYLYLGKGKHFLTESHPKQMSQKFNEWFETL

Radius of gyration: 16.0 Å; chains: 1; bounding box: 34×30×44 Å

Secondary structure (DSSP, 8-state):
-------S--HHHHHHHHHHHHHHH--S-EEEEE-SS-SSS-HHHHHHHHHH-TTEEEEE-SS--S-HHHHSHHHHHHHHHHHHTT-

Organism: NCBI:txid1524460

InterPro domains:
  IPR029058 Alpha/Beta hydrolase fold [G3DSA:3.40.50.1820] (2-86)
  IPR029058 Alpha/Beta hydrolase fold [SSF53474] (19-84)

pLDDT: mean 91.76, std 12.26, range [38.59, 98.44]

Foldseek 3Di:
DDPPDPPCDDPVSVVVVVVVVCQQPDPPAAEAEDEADEAVCHPVNVVVSVVRRDRYDYDYDYHDYYPCCVVPVPVVVVVVVVVVVVD